Protein AF-A0A955A7Z4-F1 (afdb_monomer_lite)

Secondary structure (DSSP, 8-state):
-HHHHHHHHTS---SPPEEEEEEBSBTTPPP-HHHHHHHHGGGGGGS--EEEEE---GGG-EEEEHHHHHHHHHHHHHTPPPPHHHHHHTTSSP-S-TT--PEEEEES---GGGEEEEEE---S--------

Radius of gyration: 17.12 Å; chains: 1; bounding box: 46×37×49 Å

Foldseek 3Di:
DQVVLCVLVVHGQPDDWDKAWCDFQDHPHHDAVVNVCVVPPPVPPPDWDKDWQFDDDPSFKQKFWPVLVVVQVVCVVVVHDDDPVSVVLRRDPPRADPRGTIMMIIGSDDDPVRGPDIGTNDPPDDPPPDDD

pLDDT: mean 81.15, std 14.4, range [34.09, 97.38]

Sequence (132 aa):
MSDKLAEKLGHAIESPPVWCWHSCGNPGIGPTVQTALSLFGSSISQVERVTIRLDVPDDYMVLSSYFCWCEILNLVIEGTPVEQDSLSEMLSEPLMSPEGDDVQAVLPYIDPRWVVAICPLVTANRSTHLPV

Structure (mmCIF, N/CA/C/O backbone):
data_AF-A0A955A7Z4-F1
#
_entry.id   AF-A0A955A7Z4-F1
#
loop_
_atom_site.group_PDB
_atom_site.id
_atom_site.type_symbol
_atom_site.label_atom_id
_atom_site.label_alt_id
_atom_site.label_comp_id
_atom_site.label_asym_id
_atom_site.label_entity_id
_atom_site.label_seq_id
_atom_site.pdbx_PDB_ins_code
_atom_site.Cartn_x
_atom_site.Cartn_y
_atom_site.Cartn_z
_atom_site.occupancy
_atom_site.B_iso_or_equiv
_atom_site.auth_seq_id
_atom_site.auth_comp_id
_atom_site.auth_asym_id
_atom_site.auth_atom_id
_atom_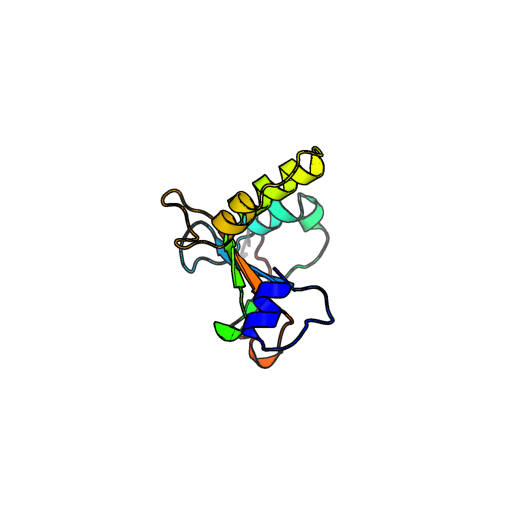site.pdbx_PDB_model_num
ATOM 1 N N . MET A 1 1 ? -6.985 -4.641 8.412 1.00 74.75 1 MET A N 1
ATOM 2 C CA . MET A 1 1 ? -6.334 -4.954 7.116 1.00 74.75 1 MET A CA 1
ATOM 3 C C . MET A 1 1 ? -6.071 -6.443 6.953 1.00 74.75 1 MET A C 1
ATOM 5 O O . MET A 1 1 ? -6.610 -7.014 6.016 1.00 74.75 1 MET A O 1
ATOM 9 N N . SER A 1 2 ? -5.323 -7.087 7.858 1.00 77.69 2 SER A N 1
ATOM 10 C CA . SER A 1 2 ? -5.016 -8.526 7.768 1.00 77.69 2 SER A CA 1
ATOM 11 C C . SER A 1 2 ? -6.256 -9.421 7.710 1.00 77.69 2 SER A C 1
ATOM 13 O O . SER A 1 2 ? -6.277 -10.336 6.900 1.00 77.69 2 SER A O 1
ATOM 15 N N . ASP A 1 3 ? -7.309 -9.110 8.471 1.00 81.56 3 ASP A N 1
ATOM 16 C CA . ASP A 1 3 ? -8.554 -9.895 8.447 1.00 81.56 3 ASP A CA 1
ATOM 17 C C . ASP A 1 3 ? -9.265 -9.832 7.090 1.00 81.56 3 ASP A C 1
ATOM 19 O O . ASP A 1 3 ? -9.693 -10.857 6.577 1.00 81.56 3 ASP A O 1
ATOM 23 N N . LYS A 1 4 ? -9.317 -8.651 6.456 1.00 80.12 4 LYS A N 1
ATOM 24 C CA . LYS A 1 4 ? -9.898 -8.501 5.110 1.00 80.12 4 LYS A CA 1
ATOM 25 C C . LYS A 1 4 ? -9.080 -9.218 4.041 1.00 80.12 4 LYS A C 1
ATOM 27 O O . LYS A 1 4 ? -9.640 -9.764 3.096 1.00 80.12 4 LYS A O 1
ATOM 32 N N . LEU A 1 5 ? -7.754 -9.210 4.169 1.00 80.75 5 LEU A N 1
ATOM 33 C CA . LEU A 1 5 ? -6.911 -9.991 3.269 1.00 80.75 5 LEU A CA 1
ATOM 34 C C . LEU A 1 5 ? -7.090 -11.493 3.515 1.00 80.75 5 LEU A C 1
ATOM 36 O O . LEU A 1 5 ? -7.186 -12.246 2.557 1.00 80.75 5 LEU A O 1
ATOM 40 N N . ALA A 1 6 ? -7.194 -11.930 4.771 1.00 84.06 6 ALA A N 1
ATOM 41 C CA . ALA A 1 6 ? -7.453 -13.326 5.102 1.00 84.06 6 ALA A CA 1
ATOM 42 C C . ALA A 1 6 ? -8.816 -13.802 4.575 1.00 84.06 6 ALA A C 1
ATOM 44 O O . ALA A 1 6 ? -8.923 -14.909 4.055 1.00 84.06 6 ALA A O 1
ATOM 45 N N . GLU A 1 7 ? -9.840 -12.948 4.652 1.00 85.25 7 GLU A N 1
ATOM 46 C CA . GLU A 1 7 ? -11.159 -13.183 4.061 1.00 85.25 7 GLU A CA 1
ATOM 47 C C . GLU A 1 7 ? -11.067 -13.363 2.540 1.00 85.25 7 GLU A C 1
ATOM 49 O O . GLU A 1 7 ? -11.563 -14.360 2.017 1.00 85.25 7 GLU A O 1
ATOM 54 N N . LYS A 1 8 ? -10.367 -12.459 1.839 1.00 83.38 8 LYS A N 1
ATOM 55 C CA . LYS A 1 8 ? -10.141 -12.568 0.387 1.00 83.38 8 LYS A CA 1
ATOM 56 C C . LYS A 1 8 ? -9.387 -13.840 -0.008 1.00 83.38 8 LYS A C 1
ATOM 58 O O . LYS A 1 8 ? -9.727 -14.472 -1.002 1.00 83.38 8 LYS A O 1
ATOM 63 N N . LEU A 1 9 ? -8.373 -14.219 0.766 1.00 82.06 9 LEU A N 1
ATOM 64 C CA . LEU A 1 9 ? -7.525 -15.380 0.477 1.00 82.06 9 LEU A CA 1
ATOM 65 C C . LEU A 1 9 ? -8.145 -16.710 0.930 1.00 82.06 9 LEU A C 1
ATOM 67 O O . LEU A 1 9 ? -7.676 -17.775 0.533 1.00 82.06 9 LEU A O 1
ATOM 71 N N . GLY A 1 10 ? -9.169 -16.668 1.785 1.00 86.06 10 GLY A N 1
ATOM 72 C CA . GLY A 1 10 ? -9.761 -17.850 2.409 1.00 86.06 10 GLY A CA 1
ATOM 73 C C . GLY A 1 10 ? -8.872 -18.519 3.467 1.00 86.06 10 GLY A C 1
ATOM 74 O O . GLY A 1 10 ? -9.149 -19.652 3.861 1.00 86.06 10 GLY A O 1
ATOM 75 N N . HIS A 1 11 ? -7.804 -17.859 3.929 1.00 82.25 11 HIS A N 1
ATOM 76 C CA . HIS A 1 11 ? -6.897 -18.372 4.960 1.00 82.25 11 HIS A CA 1
ATOM 77 C C . HIS A 1 11 ? -6.193 -17.245 5.730 1.00 82.25 11 HIS A C 1
ATOM 79 O O . HIS A 1 11 ? -6.059 -16.127 5.243 1.00 82.25 11 HIS A O 1
ATOM 85 N N . ALA A 1 12 ? -5.696 -17.545 6.934 1.00 84.25 12 ALA A N 1
ATOM 86 C CA . ALA A 1 12 ? -4.951 -16.587 7.750 1.00 84.25 12 ALA A CA 1
ATOM 87 C C . ALA A 1 12 ? -3.607 -16.191 7.110 1.00 84.25 12 ALA A C 1
ATOM 89 O O . ALA A 1 12 ? -3.003 -16.966 6.366 1.00 84.25 12 ALA A O 1
ATOM 90 N N . ILE A 1 13 ? -3.128 -14.988 7.435 1.00 83.00 13 ILE A N 1
ATOM 91 C CA . ILE A 1 13 ? -1.836 -14.471 6.971 1.00 83.00 13 ILE A CA 1
ATOM 92 C C . ILE A 1 13 ? -0.821 -14.622 8.096 1.00 83.00 13 ILE A C 1
ATOM 94 O O . ILE A 1 13 ? -1.015 -14.096 9.189 1.00 83.00 13 ILE A O 1
ATOM 98 N N . GLU A 1 14 ? 0.264 -15.336 7.815 1.00 83.19 14 GLU A N 1
ATOM 99 C CA . GLU A 1 14 ? 1.310 -15.646 8.798 1.00 83.19 14 GLU A CA 1
ATOM 100 C C . GLU A 1 14 ? 2.457 -14.621 8.799 1.00 83.19 14 GLU A C 1
ATOM 102 O O . GLU A 1 14 ? 3.289 -14.610 9.706 1.00 83.19 14 GLU A O 1
ATOM 107 N N . SER A 1 15 ? 2.501 -13.740 7.797 1.00 85.12 15 SER A N 1
ATOM 108 C CA . SER A 1 15 ? 3.511 -12.694 7.633 1.00 85.12 15 SER A CA 1
ATOM 109 C C . SER A 1 15 ? 2.919 -11.286 7.741 1.00 85.12 15 SER A C 1
ATOM 111 O O . SER A 1 15 ? 1.738 -11.078 7.455 1.00 85.12 15 SER A O 1
ATOM 113 N N . PRO A 1 16 ? 3.730 -10.275 8.103 1.00 87.25 16 PRO A N 1
ATOM 114 C CA . PRO A 1 16 ? 3.318 -8.886 7.966 1.00 87.25 16 PRO A CA 1
ATOM 115 C C . PRO A 1 16 ? 2.914 -8.582 6.516 1.00 87.25 16 PRO A C 1
ATOM 117 O O . PRO A 1 16 ? 3.611 -9.017 5.594 1.00 87.25 16 PRO A O 1
ATOM 120 N N . PRO A 1 17 ? 1.820 -7.838 6.297 1.00 90.56 17 PRO A N 1
ATOM 121 C CA . PRO A 1 17 ? 1.401 -7.476 4.956 1.00 90.56 17 PRO A CA 1
ATOM 122 C C . PRO A 1 17 ? 2.385 -6.496 4.312 1.00 90.56 17 PRO A C 1
ATOM 124 O O . PRO A 1 17 ? 3.053 -5.707 4.986 1.00 90.56 17 PRO A O 1
ATOM 127 N N . VAL A 1 18 ? 2.421 -6.505 2.986 1.00 91.62 18 VAL A N 1
ATOM 128 C CA . VAL A 1 18 ? 3.202 -5.571 2.179 1.00 91.62 18 VAL A CA 1
ATOM 129 C C . VAL A 1 18 ? 2.311 -4.409 1.765 1.00 91.62 18 VAL A C 1
ATOM 131 O O . VAL A 1 18 ? 1.243 -4.615 1.196 1.00 91.62 18 VAL A O 1
ATOM 134 N N . TRP A 1 19 ? 2.758 -3.185 2.031 1.00 90.38 19 TRP A N 1
ATOM 135 C CA . TRP A 1 19 ? 2.067 -1.971 1.605 1.00 90.38 19 TRP A CA 1
ATOM 136 C C . TRP A 1 19 ? 2.708 -1.429 0.330 1.00 90.38 19 TRP A C 1
ATOM 138 O O . TRP A 1 19 ? 3.923 -1.230 0.259 1.00 90.38 19 TRP A O 1
ATOM 148 N N . CYS A 1 20 ? 1.881 -1.195 -0.680 1.00 91.38 20 CYS A N 1
ATOM 149 C CA . CYS A 1 20 ? 2.264 -0.700 -1.993 1.00 91.38 20 CYS A CA 1
ATOM 150 C C . CYS A 1 20 ? 1.413 0.513 -2.377 1.00 91.38 20 CYS A C 1
ATOM 152 O O . CYS A 1 20 ? 0.327 0.727 -1.844 1.00 91.38 20 CYS A O 1
ATOM 154 N N . TRP A 1 21 ? 1.892 1.288 -3.345 1.00 91.19 21 TRP A N 1
ATOM 155 C CA . TRP A 1 21 ? 1.110 2.350 -3.973 1.00 91.19 21 TRP A CA 1
ATOM 156 C C . TRP A 1 21 ? 0.355 1.792 -5.178 1.00 91.19 21 TRP A C 1
ATOM 158 O O . TRP A 1 21 ? 0.978 1.224 -6.074 1.00 91.19 21 TRP A O 1
ATOM 168 N N . HIS A 1 22 ? -0.965 1.968 -5.201 1.00 91.56 22 HIS A N 1
ATOM 169 C CA . HIS A 1 22 ? -1.813 1.628 -6.344 1.00 91.56 22 HIS A CA 1
ATOM 170 C C . HIS A 1 22 ? -2.010 2.834 -7.268 1.00 91.56 22 HIS A C 1
ATOM 172 O O . HIS A 1 22 ? -1.955 2.720 -8.492 1.00 91.56 22 HIS A O 1
ATOM 178 N N . SER A 1 23 ? -2.262 4.009 -6.695 1.00 89.19 23 SER A N 1
ATOM 179 C CA . SER A 1 23 ? -2.449 5.260 -7.434 1.00 89.19 23 SER A CA 1
ATOM 180 C C . SER A 1 23 ? -1.977 6.434 -6.583 1.00 89.19 23 SER A C 1
ATOM 182 O O . SER A 1 23 ? -2.172 6.407 -5.374 1.00 89.19 23 SER A O 1
ATOM 184 N N . CYS A 1 24 ? -1.351 7.438 -7.190 1.00 86.75 24 CYS A N 1
ATOM 185 C CA . CYS A 1 24 ? -0.830 8.613 -6.498 1.00 86.75 24 CYS A CA 1
ATOM 186 C C . CYS A 1 24 ? -1.384 9.898 -7.125 1.00 86.75 24 CYS A C 1
ATOM 188 O O . CYS A 1 24 ? -1.079 10.210 -8.280 1.00 86.75 24 CYS A O 1
ATOM 190 N N . GLY A 1 25 ? -2.218 10.624 -6.383 1.00 82.94 25 GLY A N 1
ATOM 191 C CA . GLY A 1 25 ? -2.921 11.849 -6.771 1.00 82.94 25 GLY A CA 1
ATOM 192 C C . GLY A 1 25 ? -3.981 11.688 -7.867 1.00 82.94 25 GLY A C 1
ATOM 193 O O . GLY A 1 25 ? -4.942 12.446 -7.896 1.00 82.94 25 GLY A O 1
ATOM 194 N N . ASN A 1 26 ? -3.822 10.727 -8.783 1.00 80.25 26 ASN A N 1
ATOM 195 C CA . ASN A 1 26 ? -4.772 10.411 -9.849 1.00 80.25 26 ASN A CA 1
ATOM 196 C C . ASN A 1 26 ? -4.806 8.897 -10.137 1.00 80.25 26 ASN A C 1
ATOM 198 O O . ASN A 1 26 ? -3.786 8.217 -9.960 1.00 80.25 26 ASN A O 1
ATOM 202 N N . PRO A 1 27 ? -5.927 8.371 -10.674 1.00 80.56 27 PRO A N 1
ATOM 203 C CA . PRO A 1 27 ? -6.036 6.966 -11.053 1.00 80.56 27 PRO A CA 1
ATOM 204 C 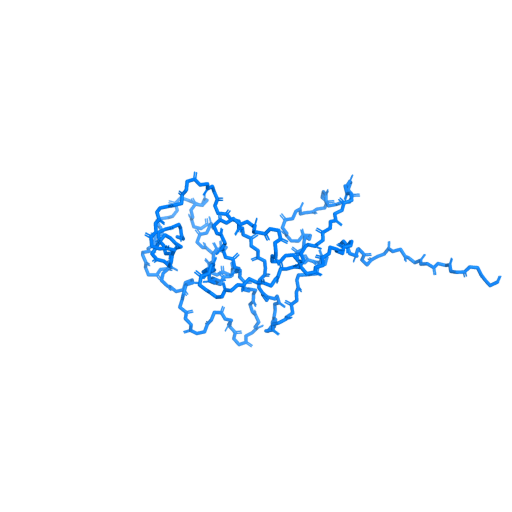C . PRO A 1 27 ? -4.925 6.516 -12.010 1.00 80.56 27 PRO A C 1
ATOM 206 O O . PRO A 1 27 ? -4.688 7.135 -13.047 1.00 80.56 27 PRO A O 1
ATOM 209 N N . GLY A 1 28 ? -4.251 5.415 -11.666 1.00 78.38 28 GLY A N 1
ATOM 210 C CA . GLY A 1 28 ? -3.225 4.785 -12.505 1.00 78.38 28 GLY A CA 1
ATOM 211 C C . GLY A 1 28 ? -1.868 5.498 -12.533 1.00 78.38 28 GLY A C 1
ATOM 212 O O . GLY A 1 28 ? -0.951 5.037 -13.218 1.00 78.38 28 GLY A O 1
ATOM 213 N N . ILE A 1 29 ? -1.706 6.596 -11.791 1.00 83.19 29 ILE A N 1
ATOM 214 C CA . ILE A 1 29 ? -0.415 7.269 -11.641 1.00 83.19 29 ILE A CA 1
ATOM 215 C C . ILE A 1 29 ? 0.386 6.580 -10.537 1.00 83.19 29 ILE A C 1
ATOM 217 O O . ILE A 1 29 ? -0.089 6.424 -9.420 1.00 83.19 29 ILE A O 1
ATOM 221 N N . GLY A 1 30 ? 1.606 6.146 -10.851 1.00 80.88 30 GLY A N 1
ATOM 222 C CA . GLY A 1 30 ? 2.494 5.504 -9.880 1.00 80.88 30 GLY A CA 1
ATOM 223 C C . GLY A 1 30 ? 3.203 6.496 -8.945 1.00 80.88 30 GLY A C 1
ATOM 224 O O . GLY A 1 30 ? 3.197 7.705 -9.192 1.00 80.88 30 GLY A O 1
ATOM 225 N N . PRO A 1 31 ? 3.878 5.993 -7.896 1.00 82.38 31 PRO A N 1
ATOM 226 C CA . PRO A 1 31 ? 4.608 6.830 -6.953 1.00 82.38 31 PRO A CA 1
ATOM 227 C C . PRO A 1 31 ? 5.772 7.560 -7.627 1.00 82.38 31 PRO A C 1
ATOM 229 O O . PRO A 1 31 ? 6.496 7.002 -8.455 1.00 82.38 31 PRO A O 1
ATOM 232 N N . THR A 1 32 ? 5.983 8.810 -7.222 1.00 79.06 32 THR A N 1
ATOM 233 C CA . THR A 1 32 ? 7.092 9.649 -7.690 1.00 79.06 32 THR A CA 1
ATOM 234 C C . THR A 1 32 ? 8.203 9.725 -6.642 1.00 79.06 32 THR A C 1
ATOM 236 O O . THR A 1 32 ? 8.077 9.234 -5.519 1.00 79.06 32 THR A O 1
ATOM 239 N N . VAL A 1 33 ? 9.302 10.408 -6.974 1.00 77.00 33 VAL A N 1
ATOM 240 C CA . VAL A 1 33 ? 10.330 10.779 -5.985 1.00 77.00 33 VAL A CA 1
ATOM 241 C C . VAL A 1 33 ? 9.726 11.554 -4.829 1.00 77.00 33 VAL A C 1
ATOM 243 O O . VAL A 1 33 ? 10.125 11.334 -3.693 1.00 77.00 33 VAL A O 1
ATOM 246 N N . GLN A 1 34 ? 8.768 12.441 -5.106 1.00 77.44 34 GLN A N 1
ATOM 247 C CA . GLN A 1 34 ? 8.127 13.226 -4.063 1.00 77.44 34 GLN A CA 1
ATOM 248 C C . GLN A 1 34 ? 7.343 12.317 -3.114 1.00 77.44 34 GLN A C 1
ATOM 250 O O . GLN A 1 34 ? 7.494 12.448 -1.905 1.00 77.44 34 GLN A O 1
ATOM 255 N N . THR A 1 35 ? 6.609 11.335 -3.648 1.00 79.62 35 THR A N 1
ATOM 256 C CA . THR A 1 35 ? 5.919 10.305 -2.851 1.00 79.62 35 THR A CA 1
ATOM 257 C C . THR A 1 35 ? 6.904 9.553 -1.951 1.00 79.62 35 THR A C 1
ATOM 259 O O . THR A 1 35 ? 6.657 9.344 -0.766 1.00 79.62 35 THR A O 1
ATOM 262 N N . ALA A 1 36 ? 8.071 9.190 -2.488 1.00 78.19 36 ALA A N 1
ATOM 263 C CA . ALA A 1 36 ? 9.109 8.516 -1.721 1.00 78.19 36 ALA A CA 1
ATOM 264 C C . ALA A 1 36 ? 9.743 9.432 -0.652 1.00 78.19 36 ALA A C 1
ATOM 266 O O . ALA A 1 36 ? 9.991 8.985 0.466 1.00 78.19 36 ALA A O 1
ATOM 267 N N . LEU A 1 37 ? 9.987 10.710 -0.962 1.00 74.00 37 LEU A N 1
ATOM 268 C CA . LEU A 1 37 ? 10.515 11.702 -0.018 1.00 74.00 37 LEU A CA 1
ATOM 269 C C . LEU A 1 37 ? 9.545 11.971 1.134 1.00 74.00 37 LEU A C 1
ATOM 271 O O . LEU A 1 37 ? 9.996 12.093 2.270 1.00 74.00 37 LEU A O 1
ATOM 275 N N . SER A 1 38 ? 8.238 12.006 0.868 1.00 73.56 38 SER A N 1
ATOM 276 C CA . SER A 1 38 ? 7.214 12.134 1.910 1.00 73.56 38 SER A CA 1
ATOM 277 C C . SER A 1 38 ? 7.236 10.958 2.892 1.00 73.56 38 SER A C 1
ATOM 279 O O . SER A 1 38 ? 7.009 11.156 4.080 1.00 73.56 38 SER A O 1
ATOM 281 N N . LEU A 1 39 ? 7.565 9.748 2.425 1.00 75.44 39 LEU A N 1
ATOM 282 C CA . LEU A 1 39 ? 7.651 8.551 3.271 1.00 75.44 39 LEU A CA 1
ATOM 283 C C . LEU A 1 39 ? 8.971 8.431 4.040 1.00 75.44 39 LEU A C 1
ATOM 285 O O . LEU A 1 39 ? 8.985 8.046 5.205 1.00 75.44 39 LEU A O 1
ATOM 289 N N . PHE A 1 40 ? 10.097 8.684 3.374 1.00 73.06 40 PHE A N 1
ATOM 290 C CA . PHE A 1 40 ? 11.427 8.368 3.908 1.00 73.06 40 PHE A CA 1
ATOM 291 C C . PHE A 1 40 ? 12.219 9.596 4.374 1.00 73.06 40 PHE A C 1
ATOM 293 O O . PHE A 1 40 ? 13.337 9.447 4.873 1.00 73.06 40 PHE A O 1
ATOM 300 N N . GLY A 1 41 ? 11.679 10.803 4.191 1.00 70.69 41 GLY A N 1
ATOM 301 C CA . GLY A 1 41 ? 12.372 12.055 4.472 1.00 70.69 41 GLY A CA 1
ATOM 302 C C . GLY A 1 41 ? 13.626 12.263 3.613 1.00 70.69 41 GLY A C 1
ATOM 303 O O . GLY A 1 41 ? 13.865 11.595 2.604 1.00 70.69 41 GLY A O 1
ATOM 304 N N . SER A 1 42 ? 14.481 13.200 4.029 1.00 67.94 42 SER A N 1
ATOM 305 C CA . SER A 1 42 ? 15.726 13.556 3.325 1.00 67.94 42 SER A CA 1
ATOM 306 C C . SER A 1 42 ? 16.807 12.461 3.358 1.00 67.94 42 SER A C 1
ATOM 308 O O . SER A 1 42 ? 17.764 12.497 2.576 1.00 67.94 42 SER A O 1
ATOM 310 N N . SER A 1 43 ? 16.625 11.435 4.196 1.00 64.69 43 SER A N 1
ATOM 311 C CA . SER A 1 43 ? 17.478 10.242 4.290 1.00 64.69 43 SER A CA 1
ATOM 312 C C . SER A 1 43 ? 17.470 9.382 3.017 1.00 64.69 43 SER A C 1
ATOM 314 O O . SER A 1 43 ? 18.243 8.431 2.900 1.00 64.69 43 SER A O 1
ATOM 316 N N . ILE A 1 44 ? 16.623 9.708 2.034 1.00 64.31 44 ILE A N 1
ATOM 317 C CA . ILE A 1 44 ? 16.534 9.003 0.750 1.00 64.31 44 ILE A CA 1
ATOM 318 C C . ILE A 1 44 ? 17.828 9.051 -0.074 1.00 64.31 44 ILE A C 1
ATOM 320 O O . ILE A 1 44 ? 18.066 8.154 -0.875 1.00 64.31 44 ILE A O 1
ATOM 324 N N . SER A 1 45 ? 18.669 10.065 0.137 1.00 62.50 45 SER A N 1
ATOM 325 C CA . SER A 1 45 ? 19.827 10.376 -0.714 1.00 62.50 45 SER A CA 1
ATOM 326 C C . SER A 1 45 ? 21.037 9.439 -0.567 1.00 62.50 45 SER A C 1
ATOM 328 O O . SER A 1 45 ? 21.957 9.526 -1.377 1.00 62.50 45 SER A O 1
ATOM 330 N N . GLN A 1 46 ? 21.060 8.551 0.435 1.00 62.81 46 GLN A N 1
ATOM 331 C CA . GLN A 1 46 ? 22.253 7.758 0.778 1.00 62.81 46 GLN A CA 1
ATOM 332 C C . GLN A 1 46 ? 22.244 6.301 0.287 1.00 62.81 46 GLN A C 1
ATOM 334 O O . GLN A 1 46 ? 23.235 5.601 0.473 1.00 62.81 46 GLN A O 1
ATOM 339 N N . VAL A 1 47 ? 21.160 5.828 -0.337 1.00 68.06 47 VAL A N 1
ATOM 340 C CA . VAL A 1 47 ? 21.039 4.436 -0.805 1.00 68.06 4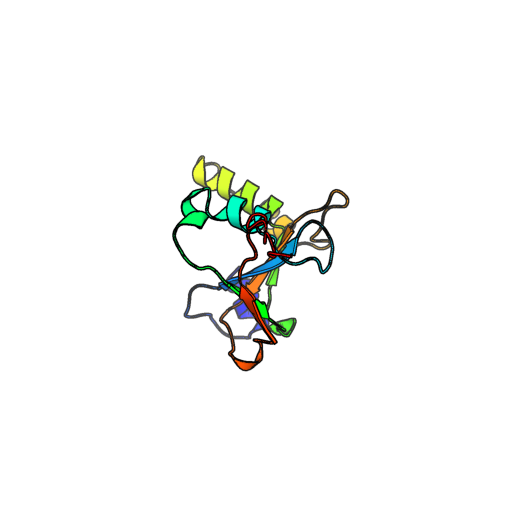7 VAL A CA 1
ATOM 341 C C . VAL A 1 47 ? 20.411 4.420 -2.194 1.00 68.06 47 VAL A C 1
ATOM 343 O O . VAL A 1 47 ? 19.463 5.161 -2.447 1.00 68.06 47 VAL A O 1
ATOM 346 N N . GLU A 1 48 ? 20.925 3.578 -3.092 1.00 74.19 48 GLU A N 1
ATOM 347 C CA . GLU A 1 48 ? 20.278 3.319 -4.379 1.00 74.19 48 GLU A CA 1
ATOM 348 C C . GLU A 1 48 ? 18.910 2.674 -4.130 1.00 74.19 48 GLU A C 1
ATOM 350 O O . GLU A 1 48 ? 18.804 1.639 -3.472 1.00 74.19 48 GLU A O 1
ATOM 355 N N . ARG A 1 49 ? 17.847 3.320 -4.614 1.00 77.38 49 ARG A N 1
ATOM 356 C CA . ARG A 1 49 ? 16.475 2.839 -4.450 1.00 77.38 49 ARG A CA 1
ATOM 357 C C . ARG A 1 49 ? 15.880 2.495 -5.795 1.00 77.38 49 ARG A C 1
ATOM 359 O O . ARG A 1 49 ? 16.112 3.184 -6.788 1.00 77.38 49 ARG A O 1
ATOM 366 N N . VAL A 1 50 ? 15.060 1.456 -5.788 1.00 84.81 50 VAL A N 1
ATOM 367 C CA . VAL A 1 50 ? 14.300 1.016 -6.949 1.00 84.81 50 VAL A CA 1
ATOM 368 C C . VAL A 1 50 ? 12.814 1.029 -6.633 1.00 84.81 50 VAL A C 1
ATOM 370 O O . VAL A 1 50 ? 12.400 0.805 -5.496 1.00 84.81 50 VAL A O 1
ATOM 373 N N . THR A 1 51 ? 12.018 1.272 -7.659 1.00 86.69 51 THR A N 1
ATOM 374 C CA . THR A 1 51 ? 10.584 1.026 -7.664 1.00 86.69 51 THR A CA 1
ATOM 375 C C . THR A 1 51 ? 10.347 -0.305 -8.361 1.00 86.69 51 THR A C 1
ATOM 377 O O . THR A 1 51 ? 10.808 -0.515 -9.484 1.00 86.69 51 THR A O 1
ATOM 380 N N . ILE A 1 52 ? 9.622 -1.201 -7.698 1.00 91.19 52 ILE A N 1
ATOM 381 C CA . ILE A 1 52 ? 9.176 -2.465 -8.283 1.00 91.19 52 ILE A CA 1
ATOM 382 C C . ILE A 1 52 ? 7.726 -2.263 -8.704 1.00 91.19 52 ILE A C 1
ATOM 384 O O . ILE A 1 52 ? 6.877 -1.948 -7.871 1.00 91.19 52 ILE A O 1
ATOM 388 N N . ARG A 1 53 ? 7.450 -2.406 -9.999 1.00 92.62 53 ARG A N 1
ATOM 389 C CA . ARG A 1 53 ? 6.087 -2.379 -10.522 1.00 92.62 53 ARG A CA 1
ATOM 390 C C . ARG A 1 53 ? 5.539 -3.797 -10.513 1.00 92.62 53 ARG A C 1
ATOM 392 O O . ARG A 1 53 ? 6.196 -4.715 -11.011 1.00 92.62 53 ARG A O 1
ATOM 399 N N . LEU A 1 54 ? 4.339 -3.941 -9.966 1.00 95.12 54 LEU A N 1
ATOM 400 C CA . LEU A 1 54 ? 3.635 -5.208 -9.858 1.00 95.12 54 LEU A CA 1
ATOM 401 C C . LEU A 1 54 ? 2.356 -5.177 -10.700 1.00 95.12 54 LEU A C 1
ATOM 403 O O . LEU A 1 54 ? 1.721 -4.131 -10.818 1.00 95.12 54 LEU A O 1
ATOM 407 N N . ASP A 1 55 ? 2.004 -6.325 -11.260 1.00 95.56 55 ASP A N 1
ATOM 408 C CA . ASP A 1 55 ? 0.697 -6.634 -11.834 1.00 95.56 55 ASP A CA 1
ATOM 409 C C . ASP A 1 55 ? 0.073 -7.736 -10.974 1.00 95.56 55 ASP A C 1
ATOM 411 O O . ASP A 1 55 ? 0.435 -8.912 -11.071 1.00 95.56 55 ASP A O 1
ATOM 415 N N . VAL A 1 56 ? -0.756 -7.318 -10.018 1.00 94.56 56 VAL A N 1
ATOM 416 C CA . VAL A 1 56 ? -1.307 -8.183 -8.970 1.00 94.56 56 VAL A CA 1
ATOM 417 C C . VAL A 1 56 ? -2.787 -8.409 -9.263 1.00 94.56 56 VAL A C 1
ATOM 419 O O . VAL A 1 56 ? -3.483 -7.432 -9.526 1.00 94.56 56 VAL A O 1
ATOM 422 N N . PRO A 1 57 ? -3.305 -9.646 -9.186 1.00 94.50 57 PRO A N 1
ATOM 423 C CA . PRO A 1 57 ? -4.739 -9.868 -9.327 1.00 94.50 57 PRO A CA 1
ATOM 424 C C . PRO A 1 57 ? -5.522 -9.239 -8.164 1.00 94.50 57 PRO A C 1
ATOM 426 O O . PRO A 1 57 ? -5.087 -9.314 -7.012 1.00 94.50 57 PRO A O 1
ATOM 429 N N . ASP A 1 58 ? -6.706 -8.693 -8.449 1.00 90.81 58 ASP A N 1
ATOM 430 C CA . ASP A 1 58 ? -7.558 -7.978 -7.479 1.00 90.81 58 ASP A CA 1
ATOM 431 C C . ASP A 1 58 ? -7.904 -8.801 -6.225 1.00 90.81 58 ASP A C 1
ATOM 433 O O . ASP A 1 58 ? -8.083 -8.258 -5.128 1.00 90.81 58 ASP A O 1
ATOM 437 N N . ASP A 1 59 ? -7.948 -10.128 -6.357 1.00 90.94 59 ASP A N 1
ATOM 438 C CA . ASP A 1 59 ? -8.216 -11.063 -5.259 1.00 90.94 59 ASP A CA 1
ATOM 439 C C . ASP A 1 59 ? -7.102 -11.082 -4.200 1.00 90.94 59 ASP A C 1
ATOM 441 O O . ASP A 1 59 ? -7.346 -11.434 -3.049 1.00 90.94 59 ASP A O 1
ATOM 445 N N . TYR A 1 60 ? -5.889 -10.650 -4.551 1.00 92.19 60 TYR A N 1
ATOM 446 C CA . TYR A 1 60 ? -4.729 -10.639 -3.656 1.00 92.19 60 TYR A CA 1
ATOM 447 C C . TYR A 1 60 ? -4.461 -9.273 -3.024 1.00 92.19 60 TYR A C 1
ATOM 449 O O . TYR A 1 60 ? -3.452 -9.114 -2.333 1.00 92.19 60 TYR A O 1
ATOM 457 N N . MET A 1 61 ? -5.338 -8.289 -3.237 1.00 92.00 61 MET A N 1
ATOM 458 C CA . MET A 1 61 ? -5.154 -6.951 -2.690 1.00 92.00 61 MET A CA 1
ATOM 459 C C . MET A 1 61 ? -6.394 -6.404 -1.992 1.00 92.00 61 MET A C 1
ATOM 461 O O . MET A 1 61 ? -7.540 -6.644 -2.384 1.00 92.00 61 MET A O 1
ATOM 465 N N . VAL A 1 62 ? -6.138 -5.620 -0.949 1.00 92.06 62 VAL A N 1
ATOM 466 C CA . VAL A 1 62 ? -7.114 -4.722 -0.334 1.00 92.06 62 VAL A CA 1
ATOM 467 C C . VAL A 1 62 ? -6.629 -3.306 -0.573 1.00 92.06 62 VAL A C 1
ATOM 469 O O . VAL A 1 62 ? -5.506 -2.967 -0.199 1.00 92.06 62 VAL A O 1
ATOM 472 N N . LEU A 1 63 ? -7.472 -2.495 -1.202 1.00 92.06 63 LEU A N 1
ATOM 473 C CA . LEU A 1 63 ? -7.177 -1.092 -1.431 1.00 92.06 63 LEU A CA 1
ATOM 474 C C . LEU A 1 63 ? -7.637 -0.245 -0.236 1.00 92.06 63 LEU A C 1
ATOM 476 O O . LEU A 1 63 ? -8.629 -0.572 0.419 1.00 92.06 63 LEU A O 1
ATOM 480 N N . SER A 1 64 ? -6.909 0.831 0.051 1.00 91.00 64 SER A N 1
ATOM 481 C CA . SER A 1 64 ? -7.238 1.787 1.111 1.00 91.00 64 SER A CA 1
ATOM 482 C C . SER A 1 64 ? -6.841 3.212 0.739 1.00 91.00 64 SER A C 1
ATOM 484 O O . SER A 1 64 ? -5.842 3.419 0.048 1.00 91.00 64 SER A O 1
ATOM 486 N N . SER A 1 65 ? -7.589 4.190 1.246 1.00 90.19 65 SER A N 1
ATOM 487 C CA . SER A 1 65 ? -7.237 5.612 1.168 1.00 90.19 65 SER A CA 1
ATOM 488 C C . SER A 1 65 ? -6.013 5.898 2.048 1.00 90.19 65 SER A C 1
ATOM 490 O O . SER A 1 65 ? -6.062 5.665 3.262 1.00 90.19 65 SER A O 1
ATOM 492 N N . TYR A 1 66 ? -4.946 6.461 1.476 1.00 88.19 66 TYR A N 1
ATOM 493 C CA . TYR A 1 66 ? -3.763 6.860 2.241 1.00 88.19 66 TYR A CA 1
ATOM 494 C C . TYR A 1 66 ? -4.056 8.010 3.203 1.00 88.19 66 TYR A C 1
ATOM 496 O O . TYR A 1 66 ? -3.564 7.993 4.330 1.00 88.19 66 TYR A O 1
ATOM 504 N N . PHE A 1 67 ? -4.879 8.979 2.795 1.00 87.19 67 PHE A N 1
ATOM 505 C CA . PHE A 1 67 ? -5.243 10.106 3.646 1.00 87.19 67 PHE A CA 1
ATOM 506 C C . PHE A 1 67 ? -5.921 9.644 4.943 1.00 87.19 67 PHE A C 1
ATOM 508 O O . PHE A 1 67 ? -5.399 9.892 6.030 1.00 87.19 67 PHE A O 1
ATOM 515 N N . CYS A 1 68 ? -7.019 8.885 4.841 1.00 88.94 68 CYS A N 1
ATOM 516 C CA . CYS A 1 68 ? -7.695 8.310 6.009 1.00 88.94 68 CYS A CA 1
ATOM 517 C C . CYS A 1 68 ? -6.754 7.457 6.873 1.00 88.94 68 CYS A C 1
ATOM 519 O O . CYS A 1 68 ? -6.833 7.510 8.098 1.00 88.94 68 CYS A O 1
ATOM 521 N N . TRP A 1 69 ? -5.841 6.691 6.263 1.00 89.00 69 TRP A N 1
ATOM 522 C CA . TRP A 1 69 ? -4.838 5.934 7.015 1.00 89.00 69 TRP A CA 1
ATOM 523 C C . TRP A 1 69 ? -3.925 6.845 7.847 1.00 89.00 69 TRP A C 1
ATOM 525 O O . TRP A 1 69 ? -3.690 6.564 9.022 1.00 89.00 69 TRP A O 1
ATOM 535 N N . CYS A 1 70 ? -3.427 7.939 7.266 1.00 87.81 70 CYS A N 1
ATOM 536 C CA . CYS A 1 70 ? -2.593 8.914 7.969 1.00 87.81 70 CYS A CA 1
ATOM 537 C C . CYS A 1 70 ? -3.342 9.603 9.114 1.00 87.81 70 CYS A C 1
ATOM 539 O O . CYS A 1 70 ? -2.781 9.733 10.200 1.00 87.81 70 CYS A O 1
ATOM 541 N N . GLU A 1 71 ? -4.604 9.983 8.909 1.00 90.00 71 GLU A N 1
ATOM 542 C CA . GLU A 1 71 ? -5.439 10.569 9.964 1.00 90.00 71 GLU A CA 1
ATOM 543 C C . GLU A 1 71 ? -5.625 9.591 11.132 1.00 90.00 71 GLU A C 1
ATOM 545 O O . GLU A 1 71 ? -5.387 9.940 12.287 1.00 90.00 71 GLU A O 1
ATOM 550 N N . ILE A 1 72 ? -5.947 8.327 10.838 1.00 90.75 72 ILE A N 1
ATOM 551 C CA . ILE A 1 72 ? -6.064 7.274 11.855 1.00 90.75 72 ILE A CA 1
ATOM 552 C C . ILE A 1 72 ? -4.735 7.072 12.591 1.00 90.75 72 ILE A C 1
ATOM 554 O O . ILE A 1 72 ? -4.716 6.959 13.817 1.00 90.75 72 ILE A O 1
ATOM 558 N N . LEU A 1 73 ? -3.614 7.041 11.867 1.00 89.56 73 LEU A N 1
ATOM 559 C CA . LEU A 1 73 ? -2.289 6.901 12.465 1.00 89.56 73 LEU A CA 1
ATOM 560 C C . LEU A 1 73 ? -1.967 8.068 13.409 1.00 89.56 73 LEU A C 1
ATOM 562 O O . LEU A 1 73 ? -1.452 7.831 14.502 1.00 89.56 73 LEU A O 1
ATOM 566 N N . ASN A 1 74 ? -2.291 9.301 13.018 1.00 90.94 74 ASN A N 1
ATOM 567 C CA . ASN A 1 74 ? -2.102 10.484 13.856 1.00 90.94 74 ASN A CA 1
ATOM 568 C C . ASN A 1 74 ? -2.911 10.379 15.153 1.00 90.94 74 ASN A C 1
ATOM 570 O O . ASN A 1 74 ? -2.340 10.547 16.230 1.00 90.94 74 ASN A O 1
ATOM 574 N N . LEU A 1 75 ? -4.191 9.993 15.074 1.00 92.19 75 LEU A N 1
ATOM 575 C CA . LEU A 1 75 ? -5.030 9.777 16.259 1.00 92.19 75 LEU A CA 1
ATOM 576 C C . LEU A 1 75 ? -4.407 8.752 17.216 1.00 92.19 75 LEU A C 1
ATOM 578 O O . LEU A 1 75 ? -4.332 8.997 18.420 1.00 92.19 75 LEU A O 1
ATOM 582 N N . VAL A 1 76 ? -3.898 7.634 16.686 1.00 92.06 76 VAL A N 1
ATOM 583 C CA . VAL A 1 76 ? -3.219 6.603 17.490 1.00 92.06 76 VAL A CA 1
ATOM 584 C C . VAL A 1 76 ? -1.963 7.154 18.166 1.00 92.06 76 VAL A C 1
ATOM 586 O O . VAL A 1 76 ? -1.747 6.892 19.349 1.00 92.06 76 VAL A O 1
ATOM 589 N N . ILE A 1 77 ? -1.135 7.913 17.442 1.00 92.75 77 ILE A N 1
ATOM 590 C CA . ILE A 1 77 ? 0.094 8.521 17.981 1.00 92.75 77 ILE A CA 1
ATOM 591 C C . ILE A 1 77 ? -0.231 9.513 19.105 1.00 92.75 77 ILE A C 1
ATOM 593 O O . ILE A 1 77 ? 0.482 9.564 20.107 1.00 92.75 77 ILE A O 1
ATOM 597 N N . GLU A 1 78 ? -1.317 10.267 18.963 1.00 94.56 78 GLU A N 1
ATOM 598 C CA . GLU A 1 78 ? -1.800 11.228 19.958 1.00 94.56 78 GLU A CA 1
ATOM 599 C C . GLU A 1 78 ? -2.502 10.565 21.156 1.00 94.56 78 GLU A C 1
ATOM 601 O O . GLU A 1 78 ? -2.801 11.230 22.149 1.00 94.56 78 GLU A O 1
ATOM 606 N N . GLY A 1 79 ? -2.741 9.250 21.102 1.00 92.81 79 GLY A N 1
ATOM 607 C CA . GLY A 1 79 ? -3.463 8.508 22.135 1.00 92.81 79 GLY A CA 1
ATOM 608 C C . GLY A 1 79 ? -4.979 8.715 22.100 1.00 92.81 79 GLY A C 1
ATOM 609 O O . GLY A 1 79 ? -5.664 8.389 23.073 1.00 92.81 79 GLY A O 1
ATOM 610 N N . THR A 1 80 ? -5.509 9.238 20.996 1.00 93.62 80 THR A N 1
ATOM 611 C CA . THR A 1 80 ? -6.945 9.372 20.757 1.00 93.62 80 THR A CA 1
ATOM 612 C C . THR A 1 80 ? -7.539 8.024 20.330 1.00 93.62 80 THR A C 1
ATOM 614 O O . THR A 1 80 ? -6.979 7.351 19.460 1.00 93.62 80 THR A O 1
ATOM 617 N N . PRO A 1 81 ? -8.674 7.592 20.915 1.00 91.12 81 PRO A N 1
ATOM 618 C CA . PRO A 1 81 ? -9.352 6.381 20.471 1.00 91.12 81 PRO A CA 1
ATOM 619 C C . PRO A 1 81 ? -9.757 6.459 18.995 1.00 91.12 81 PRO A C 1
ATOM 621 O O . PRO A 1 81 ? -10.325 7.454 18.555 1.00 91.12 81 PRO A O 1
ATOM 624 N N . VAL A 1 82 ? -9.500 5.386 18.248 1.00 89.19 82 VAL A N 1
ATOM 625 C CA . VAL A 1 82 ? -9.949 5.240 16.858 1.00 89.19 82 VAL A CA 1
ATOM 626 C C . VAL A 1 82 ? -11.310 4.557 16.850 1.00 89.19 82 VAL A C 1
ATOM 628 O O . VAL A 1 82 ? -11.456 3.452 17.378 1.00 89.19 82 VAL A O 1
ATOM 631 N N . GLU A 1 83 ? -12.299 5.202 16.241 1.00 88.06 83 GLU A N 1
ATOM 632 C CA . GLU A 1 83 ? -13.632 4.631 16.075 1.00 88.06 83 GLU A CA 1
ATOM 633 C C . GLU A 1 83 ? -13.667 3.631 14.910 1.00 88.06 83 GLU A C 1
ATOM 635 O O . GLU A 1 83 ? -12.919 3.729 13.934 1.00 88.06 83 GLU A O 1
ATOM 640 N N . GLN A 1 84 ? -14.555 2.638 15.003 1.00 82.81 84 GLN A N 1
ATOM 641 C CA . GLN A 1 84 ? -14.709 1.613 13.966 1.00 82.81 84 GLN A CA 1
ATOM 642 C C . GLN A 1 84 ? -15.145 2.207 12.615 1.00 82.81 84 GLN A C 1
ATOM 644 O O . GLN A 1 84 ? -14.781 1.682 11.557 1.00 82.81 84 GLN A O 1
ATOM 649 N N . ASP A 1 85 ? -15.887 3.312 12.642 1.00 85.56 85 ASP A N 1
ATOM 650 C CA . ASP A 1 85 ? -16.371 3.989 11.441 1.00 85.56 85 ASP A CA 1
ATOM 651 C C . ASP A 1 85 ? -15.211 4.597 10.639 1.00 85.56 85 ASP A C 1
ATOM 653 O O . ASP A 1 85 ? -15.175 4.440 9.419 1.00 85.56 85 ASP A O 1
ATOM 657 N N . SER A 1 86 ? -14.176 5.126 11.304 1.00 81.81 86 SER A N 1
ATOM 658 C CA . SER A 1 86 ? -12.967 5.640 10.641 1.00 81.81 86 SER A CA 1
ATOM 659 C C . SER A 1 86 ? -12.243 4.555 9.831 1.00 81.81 86 SER A C 1
ATOM 661 O O . SER A 1 86 ? -11.775 4.792 8.718 1.00 81.81 86 SER A O 1
ATOM 663 N N . LEU A 1 87 ? -12.191 3.322 10.351 1.00 82.12 87 LEU A N 1
ATOM 664 C CA . LEU A 1 87 ? -11.616 2.178 9.628 1.00 82.12 87 LEU A CA 1
ATOM 665 C C . LEU A 1 87 ? -12.469 1.755 8.426 1.00 82.12 87 LEU A C 1
ATOM 667 O O . LEU A 1 87 ? -11.937 1.216 7.452 1.00 82.12 87 LEU A O 1
ATOM 671 N N . SER A 1 88 ? -13.782 1.962 8.507 1.00 85.19 88 SER A N 1
ATOM 672 C CA . SER A 1 88 ? -14.718 1.637 7.431 1.00 85.19 88 SER A CA 1
ATOM 673 C C . SER A 1 88 ? -14.620 2.650 6.293 1.00 85.19 88 SER A C 1
ATOM 675 O O . SER A 1 88 ? -14.578 2.246 5.131 1.00 85.19 88 SER A O 1
ATOM 677 N N . GLU A 1 89 ? -14.493 3.940 6.609 1.00 84.44 89 GLU A N 1
ATOM 678 C CA . GLU A 1 89 ? -14.287 5.015 5.629 1.00 84.44 89 GLU A CA 1
ATOM 679 C C . GLU A 1 89 ? -13.011 4.810 4.811 1.00 84.44 89 GLU A C 1
ATOM 681 O O . GLU A 1 89 ? -13.058 4.844 3.584 1.00 84.44 89 GLU A O 1
ATOM 686 N N . MET A 1 90 ? -11.899 4.461 5.466 1.00 87.00 90 MET A N 1
ATOM 687 C CA . MET A 1 90 ? -10.617 4.169 4.810 1.00 87.00 90 MET A CA 1
ATOM 688 C C . MET A 1 90 ? -10.708 3.088 3.712 1.00 87.00 90 MET A C 1
ATOM 690 O O . MET A 1 90 ? -9.849 3.024 2.829 1.00 87.00 90 MET A O 1
ATOM 694 N N . LEU A 1 91 ? -11.714 2.213 3.788 1.00 87.56 91 LEU A N 1
ATOM 695 C CA . LEU A 1 91 ? -11.903 1.049 2.920 1.00 87.56 91 LEU A CA 1
ATOM 696 C C . LEU A 1 91 ? -13.134 1.155 2.015 1.00 87.56 91 LEU A C 1
ATOM 698 O O . LEU A 1 91 ? -13.436 0.197 1.303 1.00 87.56 91 LEU A O 1
ATOM 702 N N . SER A 1 92 ? -13.870 2.261 2.088 1.00 83.38 92 SER A N 1
ATOM 703 C CA . SER A 1 92 ? -15.100 2.460 1.328 1.00 83.38 92 SER A CA 1
ATOM 704 C C . SER A 1 92 ? -14.802 3.061 -0.041 1.00 83.38 92 SER A C 1
ATOM 706 O O . SER A 1 92 ? -13.919 3.900 -0.188 1.00 83.38 92 SER A O 1
ATOM 708 N N . GLU A 1 93 ? -15.549 2.638 -1.059 1.00 79.56 93 GLU A N 1
ATOM 709 C CA . GLU A 1 93 ? -15.447 3.234 -2.390 1.00 79.56 93 GLU A CA 1
ATOM 710 C C . GLU A 1 93 ? -16.337 4.484 -2.524 1.00 79.56 93 GLU A C 1
ATOM 712 O O . GLU A 1 93 ? -17.444 4.506 -1.978 1.00 79.56 93 GLU A O 1
ATOM 717 N N . PRO A 1 94 ? -15.910 5.494 -3.307 1.00 78.50 94 PRO A N 1
ATOM 718 C CA . PRO A 1 94 ? -14.629 5.578 -4.015 1.00 78.50 94 PRO A CA 1
ATOM 719 C C . PRO A 1 94 ? -13.455 5.890 -3.070 1.00 78.50 94 PRO A C 1
ATOM 721 O O . PRO A 1 94 ? -13.559 6.758 -2.213 1.00 78.50 94 PRO A O 1
ATOM 724 N N . LEU A 1 95 ? -12.317 5.217 -3.276 1.00 77.75 95 LEU A N 1
ATOM 725 C CA . LEU A 1 95 ? -11.116 5.388 -2.440 1.00 77.75 95 LEU A CA 1
ATOM 726 C C . LEU A 1 95 ? -10.308 6.652 -2.750 1.00 77.75 95 LEU A C 1
ATOM 728 O O . LEU A 1 95 ? -9.450 7.026 -1.962 1.00 77.75 95 LEU A O 1
ATOM 732 N N . MET A 1 96 ? -10.534 7.278 -3.907 1.00 67.88 96 MET A N 1
ATOM 733 C CA . MET A 1 96 ? -9.942 8.576 -4.231 1.00 67.88 96 MET A CA 1
ATOM 734 C C . MET A 1 96 ? -10.960 9.676 -3.996 1.00 67.88 96 MET A C 1
ATOM 736 O O . MET A 1 96 ? -12.078 9.619 -4.517 1.00 67.88 96 MET A O 1
ATOM 740 N N . SER A 1 97 ? -10.533 10.710 -3.276 1.00 67.69 97 SER A N 1
ATOM 741 C CA . SER A 1 97 ? -11.278 11.958 -3.212 1.00 67.69 97 SER A CA 1
ATOM 742 C C . SER A 1 97 ? -11.242 12.671 -4.580 1.00 67.69 97 SER A C 1
ATOM 744 O O . SER A 1 97 ? -10.297 12.494 -5.358 1.00 67.69 97 SER A O 1
ATOM 746 N N . PRO A 1 98 ? -12.239 13.518 -4.897 1.00 59.16 98 PRO A N 1
ATOM 747 C CA . PRO A 1 98 ? -12.226 14.347 -6.107 1.00 59.16 98 PRO A CA 1
ATOM 748 C C . PRO A 1 98 ? -11.049 15.331 -6.180 1.00 59.16 98 PRO A C 1
ATOM 750 O O . PRO A 1 98 ? -10.725 15.821 -7.259 1.00 59.16 98 PRO A O 1
ATOM 753 N N . GLU A 1 99 ? -10.434 15.640 -5.038 1.00 65.25 99 GLU A N 1
ATOM 754 C CA . GLU A 1 99 ? -9.306 16.569 -4.911 1.00 65.25 99 GLU A CA 1
ATOM 755 C C . GLU A 1 99 ? -7.953 15.888 -5.182 1.00 65.25 99 GLU A C 1
ATOM 757 O O . GLU A 1 99 ? -6.925 16.560 -5.258 1.00 65.25 99 GLU A O 1
ATOM 762 N N . GLY A 1 100 ? -7.973 14.570 -5.407 1.00 67.06 100 GLY A N 1
ATOM 763 C CA . GLY A 1 100 ? -6.795 13.730 -5.544 1.00 67.06 100 GLY A CA 1
ATOM 764 C C . GLY A 1 100 ? -6.385 13.176 -4.186 1.00 67.06 100 GLY A C 1
ATOM 765 O O . GLY A 1 100 ? -6.071 13.920 -3.262 1.00 67.06 100 GLY A O 1
ATOM 766 N N . ASP A 1 101 ? -6.373 11.853 -4.079 1.00 78.12 101 ASP A N 1
ATOM 767 C CA . ASP A 1 101 ? -5.802 11.134 -2.944 1.00 78.12 101 ASP A CA 1
ATOM 768 C C . ASP A 1 101 ?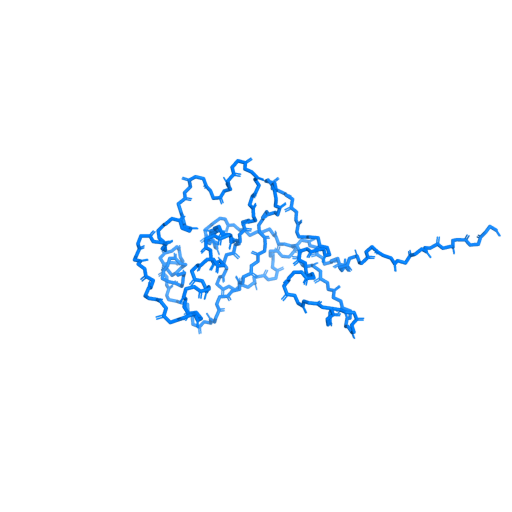 -4.881 10.032 -3.473 1.00 78.12 101 ASP A C 1
ATOM 770 O O . ASP A 1 101 ? -4.965 9.625 -4.640 1.00 78.12 101 ASP A O 1
ATOM 774 N N . ASP A 1 102 ? -3.990 9.556 -2.616 1.00 88.00 102 ASP A N 1
ATOM 775 C CA . ASP A 1 102 ? -3.178 8.393 -2.899 1.00 88.00 102 ASP A CA 1
ATOM 776 C C . ASP A 1 102 ? -3.916 7.131 -2.428 1.00 88.00 102 ASP A C 1
ATOM 778 O O . ASP A 1 102 ? -4.399 7.030 -1.301 1.00 88.00 102 ASP A O 1
ATOM 782 N N . VAL A 1 103 ? -3.972 6.120 -3.290 1.00 90.50 103 VAL A N 1
ATOM 783 C CA . VAL A 1 103 ? -4.522 4.802 -2.967 1.00 90.50 103 VAL A CA 1
ATOM 784 C C . VAL A 1 103 ? -3.379 3.852 -2.682 1.00 90.50 103 VAL A C 1
ATOM 786 O O . VAL A 1 103 ? -2.466 3.672 -3.498 1.00 90.50 103 VAL A O 1
ATOM 789 N N . GLN A 1 104 ? -3.465 3.185 -1.542 1.00 91.62 104 GLN A N 1
ATOM 790 C CA . GLN A 1 104 ? -2.572 2.101 -1.179 1.00 91.62 104 GLN A CA 1
ATOM 791 C C . GLN A 1 104 ? -3.194 0.759 -1.541 1.00 91.62 104 GLN A C 1
ATOM 793 O O . GLN A 1 104 ? -4.403 0.576 -1.448 1.00 91.62 104 GLN A O 1
ATOM 798 N N . ALA A 1 105 ? -2.345 -0.185 -1.931 1.00 92.75 105 ALA A N 1
ATOM 799 C CA . ALA A 1 105 ? -2.674 -1.596 -2.023 1.00 92.75 105 ALA A CA 1
ATOM 800 C C . ALA A 1 105 ? -1.936 -2.335 -0.913 1.00 92.75 105 ALA A C 1
ATOM 802 O O . ALA A 1 105 ? -0.712 -2.245 -0.800 1.00 92.75 105 ALA A O 1
ATOM 803 N N . VAL A 1 106 ? -2.675 -3.083 -0.107 1.00 92.75 106 VAL A N 1
ATOM 804 C CA . VAL A 1 106 ? -2.111 -3.968 0.905 1.00 92.75 106 VAL A CA 1
ATOM 805 C C . VAL A 1 106 ? -2.176 -5.391 0.374 1.00 92.75 106 VAL A C 1
ATOM 807 O O . VAL A 1 106 ? -3.243 -5.857 -0.021 1.00 92.75 106 VAL A O 1
ATOM 810 N N . LEU A 1 107 ? -1.026 -6.058 0.349 1.00 94.06 107 LEU A N 1
ATOM 811 C CA . LEU A 1 107 ? -0.823 -7.401 -0.185 1.00 94.06 107 LEU A CA 1
ATOM 812 C C . LEU A 1 107 ? -0.399 -8.356 0.940 1.00 94.06 107 LEU A C 1
ATOM 814 O O . LEU A 1 107 ? 0.271 -7.928 1.883 1.00 94.06 107 LEU A O 1
ATOM 818 N N . PRO A 1 108 ? -0.707 -9.658 0.852 1.00 93.00 108 PRO A N 1
ATOM 819 C CA . PRO A 1 108 ? -0.235 -10.634 1.835 1.00 93.00 108 PRO A CA 1
ATOM 820 C C . PRO A 1 108 ? 1.263 -10.950 1.684 1.00 93.00 108 PRO A C 1
ATOM 822 O O . PRO A 1 108 ? 1.948 -11.224 2.666 1.00 93.00 108 PRO A O 1
ATOM 825 N N . TYR A 1 109 ? 1.761 -10.925 0.448 1.00 92.50 109 TYR A N 1
ATOM 826 C CA . TYR A 1 109 ? 3.132 -11.227 0.042 1.00 92.50 109 TYR A CA 1
ATOM 827 C C . TYR A 1 109 ? 3.377 -10.654 -1.362 1.00 92.50 109 TYR A C 1
ATOM 829 O O . TYR A 1 109 ? 2.458 -10.130 -1.987 1.00 92.50 109 TYR A O 1
ATOM 837 N N . ILE A 1 110 ? 4.606 -10.763 -1.874 1.00 92.81 110 ILE A N 1
ATOM 838 C CA . ILE A 1 110 ? 4.923 -10.488 -3.283 1.00 92.81 110 ILE A CA 1
ATOM 839 C C . ILE A 1 110 ? 5.252 -11.812 -3.968 1.00 92.81 110 ILE A C 1
ATOM 841 O O . ILE A 1 110 ? 6.231 -12.468 -3.609 1.00 92.81 110 ILE A O 1
ATOM 845 N N . ASP A 1 111 ? 4.458 -12.195 -4.966 1.00 94.31 111 ASP A N 1
ATOM 846 C CA . ASP A 1 111 ? 4.815 -13.285 -5.871 1.00 94.31 111 ASP A CA 1
ATOM 847 C C . ASP A 1 111 ? 5.777 -12.762 -6.952 1.00 94.31 111 ASP A C 1
ATOM 849 O O . ASP A 1 111 ? 5.457 -11.773 -7.620 1.00 94.31 111 ASP A O 1
ATOM 853 N N . PRO A 1 112 ? 6.933 -13.407 -7.190 1.00 95.44 112 PRO A N 1
ATOM 854 C CA . PRO A 1 112 ? 7.849 -13.006 -8.257 1.00 95.44 112 PRO A CA 1
ATOM 855 C C . PRO A 1 112 ? 7.199 -12.925 -9.645 1.00 95.44 112 PRO A C 1
ATOM 857 O O . PRO A 1 112 ? 7.654 -12.153 -10.484 1.00 95.44 112 PRO A O 1
ATOM 860 N N . ARG A 1 113 ? 6.128 -13.689 -9.897 1.00 97.38 113 ARG A N 1
ATOM 861 C CA . ARG A 1 113 ? 5.384 -13.672 -11.167 1.00 97.38 113 ARG A CA 1
ATOM 862 C C . ARG A 1 113 ? 4.599 -12.382 -11.390 1.00 97.38 113 ARG A C 1
ATOM 864 O O . ARG A 1 113 ? 4.267 -12.086 -12.531 1.00 97.38 113 ARG A O 1
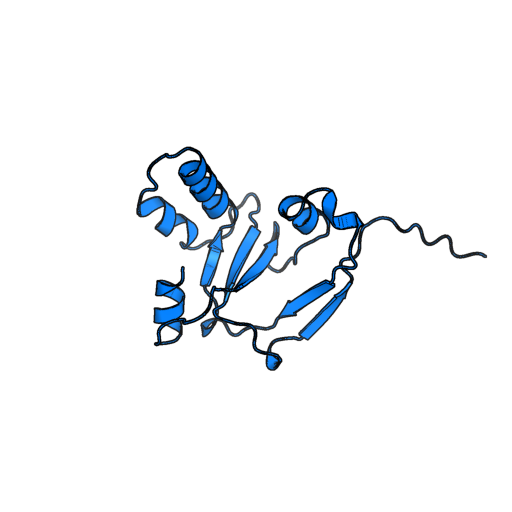ATOM 871 N N . TRP A 1 114 ? 4.305 -11.630 -10.332 1.00 97.06 114 TRP A N 1
ATOM 872 C CA . TRP A 1 114 ? 3.633 -10.333 -10.430 1.00 97.06 114 TRP A CA 1
ATOM 873 C C . TRP A 1 114 ? 4.599 -9.210 -10.815 1.00 97.06 114 TRP A C 1
ATOM 875 O O . TRP A 1 114 ? 4.163 -8.120 -11.163 1.00 97.06 114 TRP A O 1
ATOM 885 N N . VAL A 1 115 ? 5.915 -9.429 -10.745 1.00 96.62 115 VAL A N 1
ATOM 886 C CA . VAL A 1 115 ? 6.908 -8.389 -11.039 1.00 96.62 115 VAL A CA 1
ATOM 887 C C . VAL A 1 115 ? 6.965 -8.124 -12.540 1.00 96.62 115 VAL A C 1
ATOM 889 O O . VAL A 1 115 ? 7.435 -8.960 -13.309 1.00 96.62 115 VAL A O 1
ATOM 892 N N . VAL A 1 116 ? 6.545 -6.927 -12.954 1.00 96.00 116 VAL A N 1
ATOM 893 C CA . VAL A 1 116 ? 6.578 -6.513 -14.368 1.00 96.00 116 VAL A CA 1
ATOM 894 C C . VAL A 1 116 ? 7.774 -5.630 -14.705 1.00 96.00 116 VAL A C 1
ATOM 896 O O . VAL A 1 116 ? 8.234 -5.627 -15.844 1.00 96.00 116 VAL A O 1
ATOM 899 N N . ALA A 1 117 ? 8.288 -4.869 -13.736 1.00 92.25 117 ALA A N 1
ATOM 900 C CA . ALA A 1 117 ? 9.461 -4.026 -13.938 1.00 92.25 117 ALA A CA 1
ATOM 901 C C . ALA A 1 117 ? 10.157 -3.688 -12.618 1.00 92.25 117 ALA A C 1
ATOM 903 O O . ALA A 1 117 ? 9.522 -3.585 -11.568 1.00 92.25 117 ALA A O 1
ATOM 904 N N . ILE A 1 118 ? 11.461 -3.438 -12.708 1.00 91.19 118 ILE A N 1
ATOM 905 C CA . ILE A 1 118 ? 12.266 -2.841 -11.645 1.00 91.19 118 ILE A CA 1
ATOM 906 C C . ILE A 1 118 ? 12.949 -1.623 -12.254 1.00 91.19 118 ILE A C 1
ATOM 908 O O . ILE A 1 118 ? 13.732 -1.751 -13.194 1.00 91.19 118 ILE A O 1
ATOM 912 N N . CYS A 1 119 ? 12.628 -0.443 -11.739 1.00 85.00 119 CYS A N 1
ATOM 913 C CA . CYS A 1 119 ? 13.132 0.826 -12.246 1.00 85.00 119 CYS A CA 1
ATOM 914 C C . CYS A 1 119 ? 13.919 1.537 -11.145 1.00 85.00 119 CYS A C 1
ATOM 916 O O . CYS A 1 119 ? 13.484 1.508 -9.995 1.00 85.00 119 CYS A O 1
ATOM 918 N N . PRO A 1 120 ? 15.024 2.232 -11.454 1.00 82.81 120 PRO A N 1
ATOM 919 C CA . PRO A 1 120 ? 15.606 3.175 -10.510 1.00 82.81 120 PRO A CA 1
ATOM 920 C C . PRO A 1 120 ? 14.553 4.193 -10.067 1.00 82.81 120 PRO A C 1
ATOM 922 O O . PRO A 1 120 ? 13.772 4.681 -10.889 1.00 82.81 120 PRO A O 1
ATOM 925 N N . LEU A 1 121 ? 14.540 4.543 -8.782 1.00 75.06 121 LEU A N 1
ATOM 926 C CA . LEU A 1 121 ? 13.757 5.675 -8.305 1.00 75.06 121 LEU A CA 1
ATOM 927 C C . LEU A 1 121 ? 14.430 6.948 -8.840 1.00 75.06 121 LEU A C 1
ATOM 929 O O . LEU A 1 121 ? 15.427 7.408 -8.287 1.00 75.06 121 LEU A O 1
ATOM 933 N N . VAL A 1 122 ? 13.939 7.470 -9.966 1.00 61.47 122 VAL A N 1
ATOM 934 C CA . VAL A 1 122 ? 14.588 8.570 -10.696 1.00 61.47 122 VAL A CA 1
ATOM 935 C C . VAL A 1 122 ? 14.475 9.864 -9.903 1.00 61.47 122 VAL A C 1
ATOM 937 O O . VAL A 1 122 ? 13.522 10.606 -10.096 1.00 61.47 122 VAL A O 1
ATOM 940 N N . THR A 1 123 ? 15.450 10.170 -9.045 1.00 52.75 123 THR A N 1
ATOM 941 C CA . THR A 1 123 ? 15.602 11.498 -8.444 1.00 52.75 123 THR A CA 1
ATOM 942 C C . THR A 1 123 ? 15.696 12.534 -9.558 1.00 52.75 123 THR A C 1
ATOM 944 O O . THR A 1 123 ? 16.608 12.499 -10.386 1.00 52.75 123 THR A O 1
ATOM 947 N N . ALA A 1 124 ? 14.749 13.473 -9.601 1.00 42.88 124 ALA A N 1
ATOM 948 C CA . ALA A 1 124 ? 14.878 14.665 -10.424 1.00 42.88 124 ALA A CA 1
ATOM 949 C C . ALA A 1 124 ? 16.050 15.491 -9.871 1.00 42.88 124 ALA A C 1
ATOM 951 O O . ALA A 1 124 ? 15.857 16.302 -8.975 1.00 42.88 124 ALA A O 1
ATOM 952 N N . ASN A 1 125 ? 17.272 15.150 -10.296 1.00 36.47 125 ASN A N 1
ATOM 953 C CA . ASN A 1 125 ? 18.476 15.978 -10.405 1.00 36.47 125 ASN A CA 1
ATOM 954 C C . ASN A 1 125 ? 19.723 15.092 -10.556 1.00 36.47 125 ASN A C 1
ATOM 956 O O . ASN A 1 125 ? 20.562 14.970 -9.666 1.00 36.47 125 ASN A O 1
ATOM 960 N N . ARG A 1 126 ? 19.910 14.551 -11.757 1.00 37.94 126 ARG A N 1
ATOM 961 C CA . ARG A 1 126 ? 21.223 14.641 -12.394 1.00 37.94 126 ARG A CA 1
ATOM 962 C C . ARG A 1 126 ? 21.006 15.359 -13.710 1.00 37.94 126 ARG A C 1
ATOM 964 O O . ARG A 1 126 ? 20.526 14.753 -14.661 1.00 37.94 126 ARG A O 1
ATOM 971 N N . SER A 1 127 ? 21.331 16.651 -13.746 1.00 37.78 127 SER A N 1
ATOM 972 C CA . SER A 1 127 ? 21.619 17.339 -15.000 1.00 37.78 127 SER A CA 1
ATOM 973 C C . SER A 1 127 ? 22.667 16.513 -15.731 1.00 37.78 127 SER A C 1
ATOM 975 O O . SER A 1 127 ? 23.853 16.559 -15.406 1.00 37.78 127 SER A O 1
ATOM 977 N N . THR A 1 128 ? 22.230 15.704 -16.685 1.00 38.12 128 THR A N 1
ATOM 978 C CA . THR A 1 128 ? 23.115 15.114 -17.673 1.00 38.12 128 THR A CA 1
ATOM 979 C C . THR A 1 128 ? 23.544 16.255 -18.582 1.00 38.12 128 THR A C 1
ATOM 981 O O . THR A 1 128 ? 22.911 16.527 -19.601 1.00 38.12 128 THR A O 1
ATOM 984 N N . HIS A 1 129 ? 24.606 16.961 -18.192 1.00 38.97 1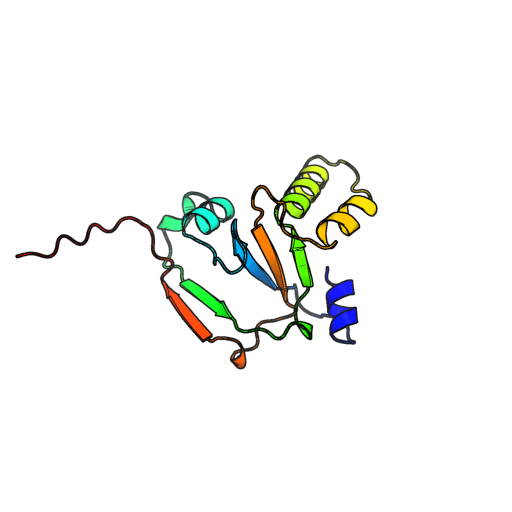29 HIS A N 1
ATOM 985 C CA . HIS A 1 129 ? 25.453 17.619 -19.173 1.00 38.97 129 HIS A CA 1
ATOM 986 C C . HIS A 1 129 ? 26.015 16.511 -20.064 1.00 38.97 129 HIS A C 1
ATOM 988 O O . HIS A 1 129 ? 26.961 15.819 -19.697 1.00 38.97 129 HIS A O 1
ATOM 994 N N . LEU A 1 130 ? 25.370 16.300 -21.207 1.00 34.09 130 LEU A N 1
ATOM 995 C CA . LEU A 1 130 ? 25.992 15.618 -22.329 1.00 34.09 130 LEU A CA 1
ATOM 996 C C . LEU A 1 130 ? 27.079 16.563 -22.865 1.00 34.09 130 LEU A C 1
ATOM 998 O O . LEU A 1 130 ? 26.761 17.723 -23.145 1.00 34.09 130 LEU A O 1
ATOM 1002 N N . PRO A 1 131 ? 28.346 16.130 -22.971 1.00 39.69 131 PRO A N 1
ATOM 1003 C CA . PRO A 1 131 ? 29.331 16.892 -23.714 1.00 39.69 131 PRO A CA 1
ATOM 1004 C C . PRO A 1 131 ? 28.956 16.834 -25.200 1.00 39.69 131 PRO A C 1
ATOM 1006 O O . PRO A 1 131 ? 28.662 15.759 -25.729 1.00 39.69 131 PRO A O 1
ATOM 1009 N N . VAL A 1 132 ? 28.918 18.012 -25.821 1.00 52.91 132 VAL A N 1
ATOM 1010 C CA . VAL A 1 132 ? 28.915 18.191 -27.280 1.00 52.91 132 VAL A CA 1
ATOM 1011 C C . VAL A 1 132 ? 30.283 17.804 -27.826 1.00 52.91 132 VAL A C 1
ATOM 1013 O O . VAL A 1 132 ? 31.284 18.166 -27.165 1.00 52.91 132 VAL A O 1
#